Protein AF-A0ABD0RK19-F1 (afdb_monomer)

Sequence (60 aa):
HVAEVQALQASQKQEIEELYKRMGKVPPPGIVSPAAMLSSRQRRLSKSGGLQRLDILPPT

Radius of gyration: 14.94 Å; Cα contacts (8 Å, |Δi|>4): 22; chains: 1; bounding box: 35×32×30 Å

Organism: Cirrhinus mrigala (NCBI:txid683832)

Solvent-accessible surface area (backbone atoms only — not comparable to full-atom values): 4006 Å² total; per-residue (Å²): 104,72,70,55,52,50,53,50,30,54,53,47,39,52,53,50,49,49,51,24,54,76,70,75,42,83,66,66,89,83,77,68,23,70,69,59,62,51,67,68,61,74,80,59,95,51,103,77,76,77,96,76,73,97,73,81,82,84,81,134

pLDDT: mean 71.89, std 18.32, range [41.75, 96.31]

Foldseek 3Di:
DVVVLVVVFVVQQVVQCVVCVVVVHHDDPPDTGVSVVVVVVPPDPDPDDDPDDPDDDDDD

Secondary structure (DSSP, 8-state):
-HHHHHHHHHHHHHHHHHHHHHTT-PPPTT---HHHHHHHHTT---S---------PPP-

Mean predicted aligned error: 13.13 Å

Structure (mmCIF, N/CA/C/O backbone):
data_AF-A0ABD0RK19-F1
#
_entry.id   AF-A0ABD0RK19-F1
#
loop_
_atom_site.group_PDB
_atom_site.id
_atom_site.type_symbol
_atom_site.label_atom_id
_atom_site.label_alt_id
_atom_site.label_comp_id
_atom_site.label_asym_id
_atom_site.label_entity_id
_atom_site.label_seq_id
_atom_site.pdbx_PDB_ins_code
_atom_site.Cartn_x
_atom_site.Cartn_y
_atom_site.Cartn_z
_atom_site.occupancy
_atom_site.B_iso_or_equiv
_atom_site.auth_seq_id
_atom_site.auth_comp_id
_atom_site.auth_asym_id
_atom_site.auth_atom_id
_atom_site.pdbx_PDB_model_num
ATOM 1 N N . HIS A 1 1 ? 11.218 -0.345 -11.663 1.00 78.81 1 HIS A N 1
ATOM 2 C CA . HIS A 1 1 ? 10.635 0.977 -11.349 1.00 78.81 1 HIS A CA 1
ATOM 3 C C . HIS A 1 1 ? 9.140 0.920 -11.037 1.00 78.81 1 HIS A C 1
ATOM 5 O O . HIS A 1 1 ? 8.825 0.865 -9.863 1.00 78.81 1 HIS A O 1
ATOM 11 N N . VAL A 1 2 ? 8.201 0.887 -11.999 1.00 83.38 2 VAL A N 1
ATOM 12 C CA . VAL A 1 2 ? 6.752 0.955 -11.658 1.00 83.38 2 VAL A CA 1
ATOM 13 C C . VAL A 1 2 ? 6.293 -0.219 -10.783 1.00 83.38 2 VAL A C 1
ATOM 15 O O . VAL A 1 2 ? 5.666 0.004 -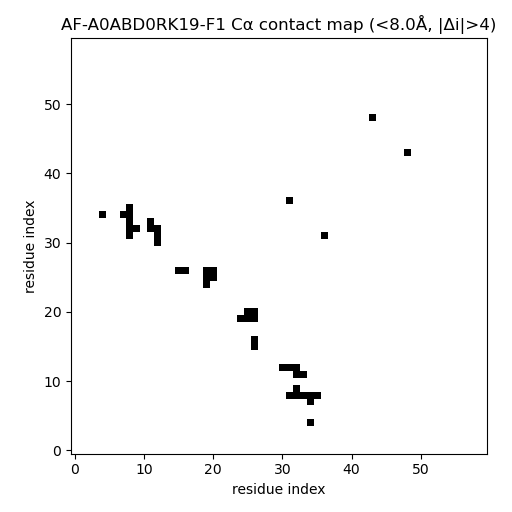9.754 1.00 83.38 2 VAL A O 1
ATOM 18 N N . ALA A 1 3 ? 6.668 -1.451 -11.137 1.00 85.75 3 ALA A N 1
ATOM 19 C CA . ALA A 1 3 ? 6.334 -2.641 -10.346 1.00 85.75 3 ALA A CA 1
ATOM 20 C C . ALA A 1 3 ? 6.934 -2.606 -8.927 1.00 85.75 3 ALA A C 1
ATOM 22 O O . ALA A 1 3 ? 6.295 -2.996 -7.958 1.00 85.75 3 ALA A O 1
ATOM 23 N N . GLU A 1 4 ? 8.150 -2.082 -8.797 1.00 87.62 4 GLU A N 1
ATOM 24 C CA . GLU A 1 4 ? 8.843 -1.927 -7.515 1.00 87.62 4 GLU A CA 1
ATOM 25 C C . GLU A 1 4 ? 8.161 -0.876 -6.630 1.00 87.62 4 GLU A C 1
ATOM 27 O O . GLU A 1 4 ? 7.936 -1.109 -5.446 1.00 87.62 4 GLU A O 1
ATOM 32 N N . VAL A 1 5 ? 7.733 0.243 -7.221 1.00 84.75 5 VAL A N 1
ATOM 33 C CA . VAL A 1 5 ? 6.930 1.260 -6.532 1.00 84.75 5 VAL A CA 1
ATOM 34 C C . VAL A 1 5 ? 5.583 0.684 -6.086 1.00 84.75 5 VAL A C 1
ATOM 36 O O . VAL A 1 5 ? 5.155 0.960 -4.970 1.00 84.75 5 VAL A O 1
ATOM 39 N N . GLN A 1 6 ? 4.926 -0.140 -6.905 1.00 87.06 6 GLN A N 1
ATOM 40 C CA . GLN A 1 6 ? 3.669 -0.802 -6.532 1.00 87.06 6 GLN A CA 1
ATOM 41 C C . GLN A 1 6 ? 3.856 -1.798 -5.383 1.00 87.06 6 GLN A C 1
ATOM 43 O O . GLN A 1 6 ? 3.066 -1.793 -4.440 1.00 87.06 6 GLN A O 1
ATOM 48 N N . ALA A 1 7 ? 4.914 -2.610 -5.425 1.00 88.31 7 ALA A N 1
ATOM 49 C CA . ALA A 1 7 ? 5.248 -3.535 -4.346 1.00 88.31 7 ALA A CA 1
ATOM 50 C C . ALA A 1 7 ? 5.525 -2.780 -3.036 1.00 88.31 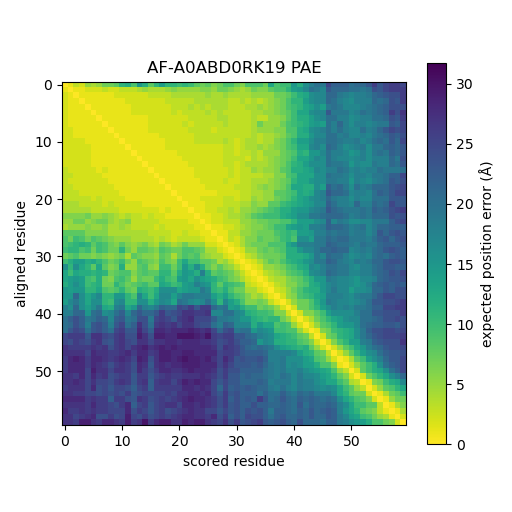7 ALA A C 1
ATOM 52 O O . ALA A 1 7 ? 4.987 -3.130 -1.984 1.00 88.31 7 ALA A O 1
ATOM 53 N N . LEU A 1 8 ? 6.285 -1.684 -3.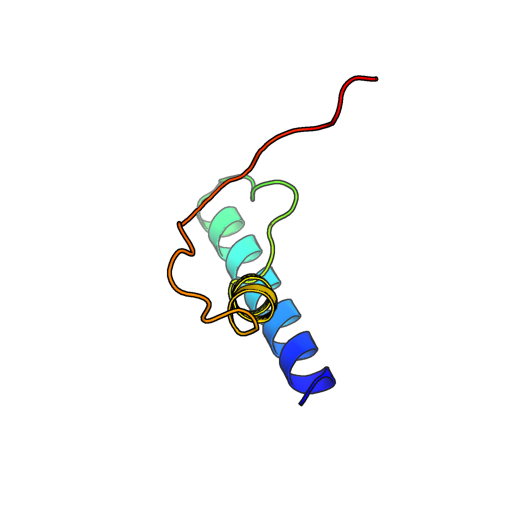114 1.00 88.50 8 LEU A N 1
ATOM 54 C CA . LEU A 1 8 ? 6.569 -0.825 -1.970 1.00 88.50 8 LEU A CA 1
ATOM 55 C C . LEU A 1 8 ? 5.295 -0.178 -1.411 1.00 88.50 8 LEU A C 1
ATOM 57 O O . LEU A 1 8 ? 5.099 -0.142 -0.198 1.00 88.50 8 LEU A O 1
ATOM 61 N N . GLN A 1 9 ? 4.402 0.303 -2.277 1.00 87.81 9 GLN A N 1
ATOM 62 C CA . GLN A 1 9 ? 3.111 0.845 -1.860 1.00 87.81 9 GLN A CA 1
ATOM 63 C C . GLN A 1 9 ? 2.264 -0.224 -1.158 1.00 87.81 9 GLN A C 1
ATOM 65 O O . GLN A 1 9 ? 1.736 0.050 -0.084 1.00 87.81 9 GLN A O 1
ATOM 70 N N . ALA A 1 10 ? 2.165 -1.440 -1.699 1.00 88.31 10 ALA A N 1
ATOM 71 C CA . ALA A 1 10 ? 1.409 -2.522 -1.068 1.00 88.31 10 ALA A CA 1
ATOM 72 C C . ALA A 1 10 ? 1.954 -2.866 0.329 1.00 88.31 10 ALA A C 1
ATOM 74 O O . ALA A 1 10 ? 1.182 -2.912 1.286 1.00 88.31 10 ALA A O 1
ATOM 75 N N . SER A 1 11 ? 3.279 -3.000 0.459 1.00 90.75 11 SER A N 1
ATOM 76 C CA . SER A 1 11 ? 3.936 -3.270 1.743 1.00 90.75 11 SER A CA 1
ATOM 77 C C . SER A 1 11 ? 3.667 -2.166 2.768 1.00 90.75 11 SER A C 1
ATOM 79 O O . SER A 1 11 ? 3.294 -2.450 3.902 1.00 90.75 11 SER A O 1
ATOM 81 N N . GLN A 1 12 ? 3.795 -0.897 2.367 1.00 90.88 12 GLN A N 1
ATOM 82 C CA . GLN A 1 12 ? 3.539 0.241 3.256 1.00 90.88 12 GLN A CA 1
ATOM 83 C C . GLN A 1 12 ? 2.081 0.301 3.715 1.00 90.88 12 GLN A C 1
ATOM 85 O O . GLN A 1 12 ? 1.811 0.626 4.867 1.00 90.88 12 GLN A O 1
ATOM 90 N N . LYS A 1 13 ? 1.128 -0.019 2.833 1.00 88.56 13 LYS A N 1
ATOM 91 C CA . LYS A 1 13 ? -0.290 -0.055 3.202 1.00 88.56 13 LYS A CA 1
ATOM 92 C C . LYS A 1 13 ? -0.534 -1.096 4.297 1.00 88.56 13 LYS A C 1
ATOM 94 O O . LYS A 1 13 ? -1.179 -0.780 5.294 1.00 88.56 13 LYS A O 1
ATOM 99 N N . GLN A 1 14 ? 0.004 -2.302 4.120 1.00 91.44 14 GLN A N 1
ATOM 100 C CA . GLN A 1 14 ? -0.147 -3.398 5.079 1.00 91.44 14 GLN A CA 1
ATOM 101 C C . GLN A 1 14 ? 0.463 -3.060 6.442 1.00 91.44 14 GLN A C 1
ATOM 103 O O . GLN A 1 14 ? -0.175 -3.288 7.467 1.00 91.44 14 GLN A O 1
ATOM 108 N N . GLU A 1 15 ? 1.658 -2.467 6.461 1.00 92.62 15 GLU A N 1
ATOM 109 C CA . GLU A 1 15 ? 2.320 -2.051 7.701 1.00 92.62 15 GLU A CA 1
ATOM 110 C C . GLU A 1 15 ? 1.472 -1.036 8.486 1.00 92.62 15 GLU A C 1
ATOM 112 O O . GLU A 1 15 ? 1.317 -1.146 9.704 1.00 92.62 15 GLU A O 1
ATOM 117 N N . ILE A 1 16 ? 0.852 -0.077 7.788 1.00 88.94 16 ILE A N 1
ATOM 118 C CA . ILE A 1 16 ? -0.020 0.910 8.429 1.00 88.94 16 ILE A CA 1
ATOM 119 C C . ILE A 1 16 ? -1.297 0.243 8.957 1.00 88.94 16 ILE A C 1
ATOM 121 O O . ILE A 1 16 ? -1.686 0.494 10.097 1.00 88.94 16 ILE A O 1
ATOM 125 N N . GLU A 1 17 ? -1.952 -0.617 8.174 1.00 91.06 17 GLU A N 1
ATOM 126 C CA . GLU A 1 17 ? -3.139 -1.354 8.633 1.00 91.06 17 GLU A CA 1
ATOM 127 C C . GLU A 1 17 ? -2.836 -2.187 9.888 1.00 91.06 17 GLU A C 1
ATOM 129 O O . GLU A 1 17 ? -3.618 -2.191 10.845 1.00 91.06 17 GLU A O 1
ATOM 134 N N . GLU A 1 18 ? -1.671 -2.835 9.927 1.00 93.38 18 GLU A N 1
ATOM 135 C CA . GLU A 1 18 ? -1.231 -3.606 11.082 1.00 93.38 18 GLU A CA 1
ATOM 136 C C . GLU A 1 18 ? -0.965 -2.720 12.306 1.00 93.38 18 GLU A C 1
ATOM 138 O O . GLU A 1 18 ? -1.363 -3.078 13.417 1.00 93.38 18 GLU A O 1
ATOM 143 N N . LEU A 1 19 ? -0.357 -1.544 12.127 1.00 94.19 19 LEU A N 1
ATOM 144 C CA . LEU A 1 19 ? -0.158 -0.584 13.212 1.00 94.19 19 LEU A CA 1
ATOM 145 C C . LEU A 1 19 ? -1.494 -0.179 13.848 1.00 94.19 19 LEU A C 1
ATOM 147 O O . LEU A 1 19 ? -1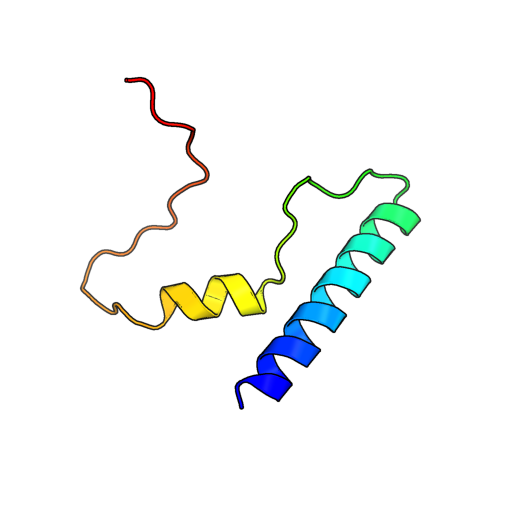.638 -0.242 15.069 1.00 94.19 19 LEU A O 1
ATOM 151 N N . TYR A 1 20 ? -2.489 0.185 13.034 1.00 94.19 20 TYR A N 1
ATOM 152 C CA . TYR A 1 20 ? -3.822 0.541 13.532 1.00 94.19 20 TYR A CA 1
ATOM 153 C C . TYR A 1 20 ? -4.474 -0.624 14.278 1.00 94.19 20 TYR A C 1
ATOM 155 O O . TYR A 1 20 ? -4.980 -0.434 15.388 1.00 94.19 20 TYR A O 1
ATOM 163 N N . LYS A 1 21 ? -4.364 -1.840 13.731 1.00 93.19 21 LYS A N 1
ATOM 164 C CA . LYS A 1 21 ? -4.840 -3.061 14.386 1.00 93.19 21 LYS A CA 1
ATOM 165 C C . LYS A 1 21 ? -4.189 -3.264 15.757 1.00 93.19 21 LYS A C 1
ATOM 167 O O . LYS A 1 21 ? -4.899 -3.500 16.731 1.00 93.19 21 LYS A O 1
ATOM 172 N N . ARG A 1 22 ? -2.860 -3.134 15.859 1.00 96.31 22 ARG A N 1
ATOM 173 C CA . ARG A 1 22 ? -2.111 -3.262 17.126 1.00 96.31 22 ARG A CA 1
ATOM 174 C C . ARG A 1 22 ? -2.503 -2.187 18.141 1.00 96.31 22 ARG A C 1
ATOM 176 O O . ARG A 1 22 ? -2.527 -2.458 19.335 1.00 96.31 22 ARG A O 1
ATOM 183 N N . MET A 1 23 ? -2.850 -0.989 17.675 1.00 95.00 23 MET A N 1
ATOM 184 C CA . MET A 1 23 ? -3.333 0.104 18.522 1.00 95.00 23 MET A CA 1
ATOM 185 C C . MET A 1 23 ? -4.809 -0.030 18.934 1.00 95.00 23 MET A C 1
ATOM 187 O O . MET A 1 23 ? -5.304 0.840 19.650 1.00 95.00 23 MET A O 1
ATOM 191 N N . GLY A 1 24 ? -5.532 -1.054 18.463 1.00 95.56 24 GLY A N 1
ATOM 192 C CA . GLY A 1 24 ? -6.974 -1.192 18.694 1.00 95.56 24 GLY A CA 1
ATOM 193 C C . GLY A 1 24 ? -7.800 -0.090 18.024 1.00 95.56 24 GLY A C 1
ATOM 194 O O . GLY A 1 24 ? -8.910 0.207 18.457 1.00 95.56 24 GLY A O 1
ATOM 195 N N . LYS A 1 25 ? -7.247 0.552 16.990 1.00 91.44 25 LYS A N 1
ATOM 196 C CA . LYS A 1 25 ? -7.891 1.627 16.234 1.00 91.44 25 LYS A CA 1
ATOM 197 C C . LYS A 1 25 ? -8.305 1.108 14.864 1.00 91.44 25 LYS A C 1
ATOM 199 O O . LYS A 1 25 ? -7.645 0.254 14.279 1.00 91.44 25 LYS A O 1
ATOM 204 N N . VAL A 1 26 ? -9.381 1.663 14.323 1.00 88.88 26 VAL A N 1
ATOM 205 C CA . VAL A 1 26 ? -9.796 1.370 12.948 1.00 88.88 26 VAL A CA 1
ATOM 206 C C . VAL A 1 26 ? -8.942 2.213 11.991 1.00 88.88 26 VAL A C 1
ATOM 208 O O . VAL A 1 26 ? -8.851 3.427 12.197 1.00 88.88 26 VAL A O 1
ATOM 211 N N . PRO A 1 27 ? -8.292 1.615 10.974 1.00 85.31 27 PRO A N 1
ATOM 212 C CA . PRO A 1 27 ? -7.565 2.381 9.970 1.00 85.31 27 PRO A CA 1
ATOM 213 C C . PRO A 1 27 ? -8.524 3.279 9.163 1.00 85.31 27 PRO A C 1
ATOM 215 O O . PRO A 1 27 ? -9.640 2.854 8.851 1.00 85.31 27 PRO A O 1
ATOM 218 N N . PRO A 1 28 ? -8.116 4.513 8.808 1.00 84.38 28 PRO A N 1
ATOM 219 C CA . PRO A 1 28 ? -8.927 5.411 7.994 1.00 84.38 28 PRO A CA 1
ATOM 220 C C . PRO A 1 28 ? -9.373 4.788 6.661 1.00 84.38 28 PRO A C 1
ATOM 222 O O . PRO A 1 28 ? -8.567 4.141 5.983 1.00 84.38 28 PRO A O 1
ATOM 225 N N . PRO A 1 29 ? -10.624 5.021 6.226 1.00 78.00 29 PRO A N 1
ATOM 226 C CA . PRO A 1 29 ? -11.070 4.606 4.904 1.00 78.00 29 PRO A CA 1
ATOM 227 C C . PRO A 1 29 ? -10.278 5.361 3.829 1.00 78.00 29 PRO A C 1
ATOM 229 O O . PRO A 1 29 ? -10.128 6.580 3.891 1.00 78.00 29 PRO A O 1
ATOM 232 N N . GLY A 1 30 ? -9.755 4.631 2.843 1.00 78.69 30 GLY A N 1
ATOM 233 C CA . GLY A 1 30 ? -8.930 5.216 1.783 1.00 78.69 30 GLY A CA 1
ATOM 234 C C . GLY A 1 30 ? -7.473 5.465 2.179 1.00 78.69 30 GLY A C 1
ATOM 235 O O . GLY A 1 30 ? -6.827 6.320 1.579 1.00 78.69 30 GLY A O 1
ATOM 236 N N . ILE A 1 31 ? -6.943 4.738 3.171 1.00 78.12 31 ILE A N 1
ATOM 237 C CA . ILE A 1 31 ? -5.520 4.803 3.509 1.00 78.12 31 ILE A CA 1
ATOM 238 C C . ILE A 1 31 ? -4.676 4.468 2.269 1.00 78.12 31 ILE A C 1
ATOM 240 O O . ILE A 1 31 ? -4.780 3.392 1.673 1.00 78.12 31 ILE A O 1
ATOM 244 N N . VAL A 1 32 ? -3.871 5.437 1.847 1.00 71.94 32 VAL A N 1
ATOM 245 C CA . VAL A 1 32 ? -2.935 5.303 0.732 1.00 71.94 32 VAL A CA 1
ATOM 246 C C . VAL A 1 32 ? -1.520 5.402 1.268 1.00 71.94 32 VAL A C 1
ATOM 248 O O . VAL A 1 32 ? -1.229 6.179 2.177 1.00 71.94 32 VAL A O 1
ATOM 251 N N . SER A 1 33 ? -0.628 4.603 0.70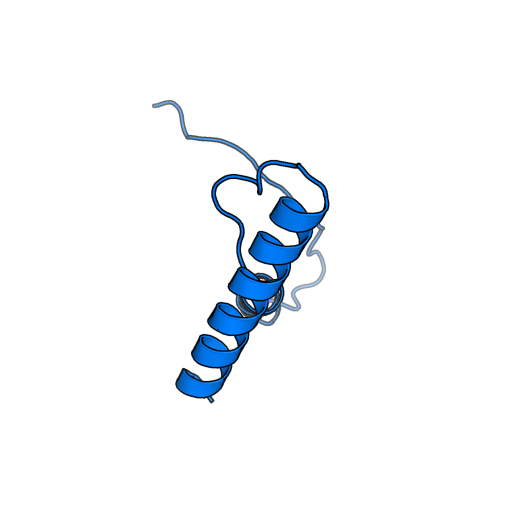0 1.00 69.38 33 SER A N 1
ATOM 252 C CA . SER A 1 33 ? 0.768 4.555 1.119 1.00 69.38 33 SER A CA 1
ATOM 253 C C . SER A 1 33 ? 1.442 5.910 0.883 1.00 69.38 33 SER A C 1
ATOM 255 O O . SER A 1 33 ? 1.235 6.506 -0.178 1.00 69.38 33 SER A O 1
ATOM 257 N N . PRO A 1 34 ? 2.286 6.409 1.802 1.00 67.81 34 PRO A N 1
ATOM 258 C CA . PRO A 1 34 ? 2.990 7.681 1.627 1.00 67.81 34 PRO A CA 1
ATOM 259 C C . PRO A 1 34 ? 3.758 7.780 0.299 1.00 67.81 34 PRO A C 1
ATOM 261 O O . PRO A 1 34 ? 3.753 8.834 -0.340 1.00 67.81 34 PRO A O 1
ATOM 264 N N . ALA A 1 35 ? 4.330 6.670 -0.186 1.00 61.78 35 ALA A N 1
ATOM 265 C CA . ALA A 1 35 ? 4.969 6.606 -1.502 1.00 61.78 35 ALA A CA 1
ATOM 266 C C . ALA A 1 35 ? 4.010 6.915 -2.675 1.00 61.78 35 ALA A C 1
ATOM 268 O O . ALA A 1 35 ? 4.434 7.465 -3.691 1.00 61.78 35 ALA A O 1
ATOM 269 N N . ALA A 1 36 ? 2.714 6.617 -2.542 1.00 62.09 36 ALA A N 1
ATOM 270 C CA . ALA A 1 36 ? 1.695 6.983 -3.527 1.00 62.09 36 ALA A CA 1
ATOM 271 C C . ALA A 1 36 ? 1.393 8.492 -3.510 1.00 62.09 36 ALA A C 1
ATOM 273 O O . ALA A 1 36 ? 1.200 9.091 -4.568 1.00 62.09 36 ALA A O 1
ATOM 274 N N . MET A 1 37 ? 1.431 9.136 -2.335 1.00 63.22 37 MET A N 1
ATOM 275 C CA . MET A 1 37 ? 1.212 10.586 -2.215 1.00 63.22 37 MET A CA 1
ATOM 276 C C . MET A 1 37 ? 2.360 11.415 -2.808 1.00 63.22 37 MET A C 1
ATOM 278 O O . MET A 1 37 ? 2.143 12.516 -3.314 1.00 63.22 37 MET A O 1
ATOM 282 N N . LEU A 1 38 ? 3.590 10.899 -2.755 1.00 60.53 38 LEU A N 1
ATOM 283 C CA . LEU A 1 38 ? 4.766 11.576 -3.311 1.00 60.53 38 LEU A CA 1
ATOM 284 C C . LEU A 1 38 ? 4.848 11.456 -4.841 1.00 60.53 38 LEU A C 1
ATOM 286 O O . LEU A 1 38 ? 5.395 12.348 -5.492 1.00 60.53 38 LEU A O 1
ATOM 290 N N . SER A 1 39 ? 4.229 10.426 -5.433 1.00 55.47 39 SER A N 1
ATOM 291 C CA . SER A 1 39 ? 4.186 10.241 -6.890 1.00 55.47 39 SER A CA 1
ATOM 292 C C . SER A 1 39 ? 3.438 11.364 -7.623 1.00 55.47 39 SER A C 1
ATOM 294 O O . SER A 1 39 ? 3.741 11.625 -8.787 1.00 55.47 39 SER A O 1
ATOM 296 N N . SER A 1 40 ? 2.484 12.047 -6.974 1.00 52.78 40 SER A N 1
ATOM 297 C CA . SER A 1 40 ? 1.738 13.163 -7.582 1.00 52.78 40 SER A CA 1
ATOM 298 C C . SER A 1 40 ? 2.408 14.527 -7.369 1.00 52.78 40 SER A C 1
ATOM 300 O O . SER A 1 40 ? 2.269 15.423 -8.203 1.00 52.78 40 SER A O 1
ATOM 302 N N . ARG A 1 41 ? 3.187 14.690 -6.290 1.00 54.06 41 ARG A N 1
ATOM 303 C CA . ARG A 1 41 ? 3.826 15.966 -5.919 1.00 54.06 41 ARG A CA 1
ATOM 304 C C . ARG A 1 41 ? 5.099 16.266 -6.727 1.00 54.06 41 ARG A C 1
ATOM 306 O O . ARG A 1 41 ? 5.468 17.428 -6.866 1.00 54.06 41 ARG A O 1
ATOM 313 N N . GLN A 1 42 ? 5.728 15.252 -7.326 1.00 55.25 42 GLN A N 1
ATOM 314 C CA . GLN A 1 42 ? 7.019 15.387 -8.020 1.00 55.25 42 GLN A CA 1
ATOM 315 C C . GLN A 1 42 ? 6.948 16.151 -9.362 1.00 55.25 42 GLN A C 1
ATOM 317 O O . GLN A 1 42 ? 7.976 16.581 -9.877 1.00 55.25 42 GLN A O 1
ATOM 322 N N . ARG A 1 43 ? 5.763 16.339 -9.966 1.00 56.41 43 ARG A N 1
ATOM 323 C CA . ARG A 1 43 ? 5.660 16.841 -11.354 1.00 56.41 43 ARG A CA 1
ATOM 324 C C . ARG A 1 43 ? 5.312 18.315 -11.542 1.00 56.41 43 ARG A C 1
ATOM 326 O O . ARG A 1 43 ? 5.225 18.753 -12.688 1.00 56.41 43 ARG A O 1
ATOM 333 N N . ARG A 1 44 ? 5.162 19.108 -10.478 1.00 56.34 44 ARG A N 1
ATOM 334 C CA . ARG A 1 44 ? 5.000 20.566 -10.614 1.00 56.34 44 ARG A CA 1
ATOM 335 C C . ARG A 1 44 ? 5.783 21.322 -9.547 1.00 56.34 44 ARG A C 1
ATOM 337 O O . ARG A 1 44 ? 5.214 21.870 -8.611 1.00 56.34 44 ARG A O 1
ATOM 344 N N . LEU A 1 45 ? 7.093 21.437 -9.757 1.00 54.41 45 LEU A N 1
ATOM 345 C CA . LEU A 1 45 ? 7.868 22.570 -9.247 1.00 54.41 45 LEU A CA 1
ATOM 346 C C . LEU A 1 45 ? 7.481 23.822 -10.049 1.00 54.41 45 LEU A C 1
ATOM 348 O O . LEU A 1 45 ? 8.243 24.335 -10.858 1.00 54.41 45 LEU A O 1
ATOM 352 N N . SER A 1 46 ? 6.254 24.297 -9.859 1.00 53.50 46 SER A N 1
ATOM 353 C CA . SER A 1 46 ? 5.870 25.658 -10.216 1.00 53.50 46 SER A CA 1
ATOM 354 C C . SER A 1 46 ? 5.603 26.388 -8.910 1.00 53.50 46 SER A C 1
ATOM 356 O O . SER A 1 46 ? 4.848 25.902 -8.076 1.00 53.50 46 SER A O 1
ATOM 358 N N . LYS A 1 47 ? 6.304 27.506 -8.740 1.00 49.44 47 LYS A N 1
ATOM 359 C CA . LYS A 1 47 ? 6.455 28.391 -7.577 1.00 49.44 47 LYS A CA 1
ATOM 360 C C . LYS A 1 47 ? 5.130 28.780 -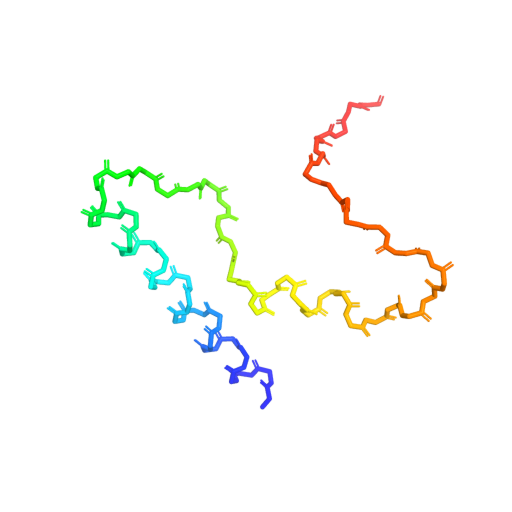6.888 1.00 49.44 47 LYS A C 1
ATOM 362 O O . LYS A 1 47 ? 4.693 29.912 -7.014 1.00 49.44 47 LYS A O 1
ATOM 367 N N . SER A 1 48 ? 4.460 27.832 -6.231 1.00 53.50 48 SER A N 1
ATOM 368 C CA . SER A 1 48 ? 3.339 27.963 -5.273 1.00 53.50 48 SER A CA 1
ATOM 369 C C . SER A 1 48 ? 2.595 26.619 -5.204 1.00 53.50 48 SER A C 1
ATOM 371 O O . SER A 1 48 ? 1.705 26.336 -5.996 1.00 53.50 48 SER A O 1
ATOM 373 N N . GLY A 1 49 ? 2.979 25.739 -4.279 1.00 45.69 49 GLY A N 1
ATOM 374 C CA . GLY A 1 49 ? 2.395 24.395 -4.175 1.00 45.69 49 GLY A CA 1
ATOM 375 C C . GLY A 1 49 ? 2.091 24.021 -2.737 1.00 45.69 49 GLY A C 1
ATOM 376 O O . GLY A 1 49 ? 2.716 23.114 -2.191 1.00 45.69 49 GLY A O 1
ATOM 377 N N . GLY A 1 50 ? 1.179 24.775 -2.120 1.00 43.22 50 GLY A N 1
ATOM 378 C CA . GLY A 1 50 ? 0.725 24.572 -0.750 1.00 43.22 50 GLY A CA 1
ATOM 379 C C . GLY A 1 50 ? 0.241 23.146 -0.472 1.00 43.22 50 GLY A C 1
ATOM 380 O O . GLY A 1 50 ? -0.221 22.412 -1.346 1.00 43.22 50 GLY A O 1
ATOM 381 N N . LEU A 1 51 ? 0.380 22.757 0.788 1.00 58.50 51 LEU A N 1
ATOM 382 C CA . LEU A 1 51 ? -0.165 21.544 1.375 1.00 58.50 51 LEU A CA 1
ATOM 383 C C . LEU A 1 51 ? -1.692 21.706 1.459 1.00 58.5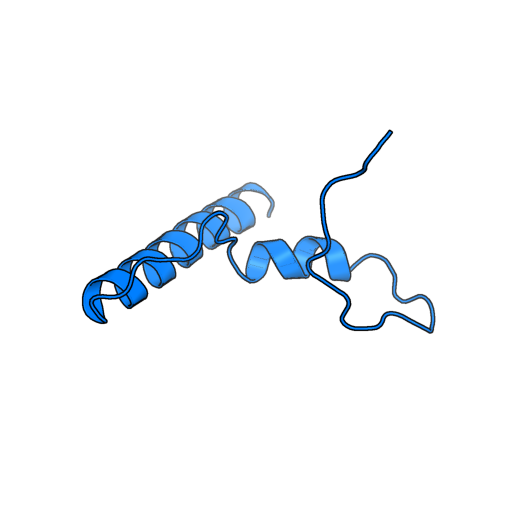0 51 LEU A C 1
ATOM 385 O O . LEU A 1 51 ? -2.198 22.308 2.394 1.00 58.50 51 LEU A O 1
ATOM 389 N N . GLN A 1 52 ? -2.419 21.248 0.442 1.00 48.34 52 GLN A N 1
ATOM 390 C CA . GLN A 1 52 ? -3.880 21.335 0.371 1.00 48.34 52 GLN A CA 1
ATOM 391 C C . GLN A 1 52 ? -4.404 20.109 -0.373 1.00 48.34 52 GLN A C 1
ATOM 393 O O . GLN A 1 52 ? -3.800 19.692 -1.355 1.00 48.34 52 GLN A O 1
ATOM 398 N N . ARG A 1 53 ? -5.52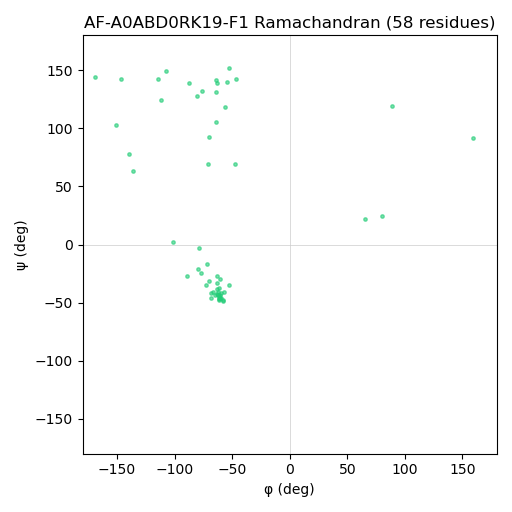2 19.495 -0.028 1.00 44.75 53 ARG A N 1
ATOM 399 C CA . ARG A 1 53 ? -6.353 19.437 1.174 1.00 44.75 53 ARG A CA 1
ATOM 400 C C . ARG A 1 53 ? -7.310 18.291 0.829 1.00 44.75 53 ARG A C 1
ATOM 402 O O . ARG A 1 53 ? -7.679 18.120 -0.331 1.00 44.75 53 ARG A O 1
ATOM 409 N N . LEU A 1 54 ? -7.675 17.491 1.814 1.00 48.50 54 LEU A N 1
ATOM 410 C CA . LEU A 1 54 ? -8.836 16.617 1.730 1.00 48.50 54 LEU 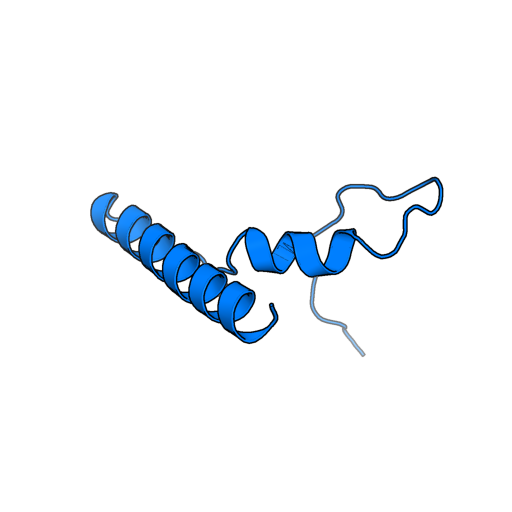A CA 1
ATOM 411 C C . LEU A 1 54 ? -10.086 17.511 1.616 1.00 48.50 54 LEU A C 1
ATOM 413 O O . LEU A 1 54 ? -10.459 18.120 2.612 1.00 48.50 54 LEU A O 1
ATOM 417 N N . ASP A 1 55 ? -10.686 17.618 0.429 1.00 43.28 55 ASP A N 1
ATOM 418 C CA . ASP A 1 55 ? -11.981 18.272 0.182 1.00 43.28 55 ASP A CA 1
ATOM 419 C C . ASP A 1 55 ? -12.637 17.585 -1.022 1.00 43.28 55 ASP A C 1
ATOM 421 O O . ASP A 1 55 ? -12.099 17.606 -2.123 1.00 43.28 55 ASP A O 1
ATOM 425 N N . ILE A 1 56 ? -13.620 16.716 -0.788 1.00 46.47 56 ILE A N 1
ATOM 426 C CA . ILE A 1 56 ? -15.055 17.034 -0.697 1.00 46.47 56 ILE A CA 1
ATOM 427 C C . ILE A 1 56 ? -15.723 16.969 -2.080 1.00 46.47 56 ILE A C 1
ATOM 429 O O . ILE A 1 56 ? -15.344 17.640 -3.032 1.00 46.47 56 ILE A O 1
ATOM 433 N N . LEU A 1 57 ? -16.691 16.052 -2.140 1.00 44.56 57 LEU A N 1
ATOM 434 C CA . LEU A 1 57 ? -17.568 15.679 -3.248 1.00 44.56 57 LEU A CA 1
ATOM 435 C C . LEU A 1 57 ? -18.185 16.911 -3.943 1.00 44.56 57 LEU A C 1
ATOM 437 O O . LEU A 1 57 ? -18.563 17.848 -3.238 1.00 44.56 57 LEU A O 1
ATOM 441 N N . PRO A 1 58 ? -18.355 16.920 -5.280 1.00 41.75 58 PRO A N 1
ATOM 442 C CA . PRO A 1 58 ? -19.019 18.031 -5.950 1.00 41.75 58 PRO A CA 1
ATOM 443 C C . PRO A 1 58 ? -20.541 17.943 -5.744 1.00 41.75 58 PRO A C 1
ATOM 445 O O . PRO A 1 58 ? -21.114 16.877 -5.986 1.00 41.75 58 PRO A O 1
ATOM 448 N N . PRO A 1 59 ? -21.233 19.024 -5.349 1.00 53.91 59 PRO A N 1
ATOM 449 C CA . PRO A 1 59 ? -22.635 19.187 -5.679 1.00 53.91 59 PRO A CA 1
ATOM 450 C C . PRO A 1 59 ? -22.773 19.863 -7.055 1.00 53.91 59 PRO A C 1
ATOM 452 O O . PRO A 1 59 ? -21.999 20.753 -7.401 1.00 53.91 59 PRO A O 1
ATOM 455 N N . THR A 1 60 ? -23.750 19.334 -7.793 1.00 55.50 60 THR A N 1
ATOM 456 C CA . THR A 1 60 ? -24.322 19.687 -9.111 1.00 55.50 60 THR A CA 1
ATOM 457 C C . THR A 1 60 ? -24.120 21.102 -9.633 1.00 55.50 60 THR A C 1
ATOM 459 O O . THR A 1 60 ? -24.436 22.045 -8.874 1.00 55.50 60 THR A O 1
#